Protein AF-A0A932JME1-F1 (afdb_monomer_lite)

Foldseek 3Di:
DDDPDPPPDQQFPLVVLVVCLVPCLVVQCPPPPHRDDDDPPRTDPVLVVVQVVFPDDPPQDDWDADDDPVDGDTDDQDCVSTDDSNVSVLVSCQDPSVVVSCCSSPVDPPDHGDPRSPPVD

Structure (mmCIF, N/CA/C/O backbone):
data_AF-A0A932JME1-F1
#
_entry.id   AF-A0A932JME1-F1
#
loop_
_atom_site.group_PDB
_atom_site.id
_atom_site.type_symbol
_atom_site.label_atom_id
_atom_site.label_alt_id
_atom_site.label_comp_id
_atom_site.label_asym_id
_atom_site.label_entity_id
_atom_site.label_seq_id
_atom_site.pdbx_PDB_ins_code
_atom_site.Cartn_x
_atom_site.Cartn_y
_atom_site.Cartn_z
_atom_site.occupancy
_atom_site.B_iso_or_equiv
_atom_site.auth_seq_id
_atom_site.auth_comp_id
_atom_site.auth_asym_id
_atom_site.auth_atom_id
_atom_site.pdbx_PDB_model_num
ATOM 1 N N . MET A 1 1 ? 3.668 13.062 -28.529 1.00 41.53 1 MET A N 1
ATOM 2 C CA . MET A 1 1 ? 3.894 12.152 -27.391 1.00 41.53 1 MET A CA 1
ATOM 3 C C . MET A 1 1 ? 2.817 12.495 -26.383 1.00 41.53 1 MET A C 1
ATOM 5 O O . MET A 1 1 ? 2.931 13.521 -25.728 1.00 41.53 1 MET A O 1
ATOM 9 N N . GLU A 1 2 ? 1.699 11.772 -26.406 1.00 35.09 2 GLU A N 1
ATOM 10 C CA . GLU A 1 2 ? 0.603 12.018 -25.464 1.00 35.09 2 GLU A CA 1
ATOM 11 C C . GLU A 1 2 ? 1.061 11.585 -24.074 1.00 35.09 2 GLU A C 1
ATOM 13 O O . GLU A 1 2 ? 1.567 10.476 -23.901 1.00 35.09 2 GLU A O 1
ATOM 18 N N . LEU A 1 3 ? 0.955 12.482 -23.095 1.00 41.59 3 LEU A N 1
ATOM 19 C CA . LEU A 1 3 ? 1.206 12.124 -21.707 1.00 41.59 3 LEU A CA 1
ATOM 20 C C . LEU A 1 3 ? 0.102 11.139 -21.289 1.00 41.59 3 LEU A C 1
ATOM 22 O O . LEU A 1 3 ? -1.071 11.472 -21.448 1.00 41.59 3 LEU A O 1
ATOM 26 N N . PRO A 1 4 ? 0.428 9.946 -20.760 1.00 46.62 4 PRO A N 1
ATOM 27 C CA . PRO A 1 4 ? -0.548 8.879 -20.515 1.00 46.62 4 PRO A CA 1
ATOM 28 C C . PRO A 1 4 ? -1.514 9.154 -19.350 1.00 46.62 4 PRO A C 1
ATOM 30 O O . PRO A 1 4 ? -2.204 8.240 -18.903 1.00 46.62 4 PRO A O 1
ATOM 33 N N . PHE A 1 5 ? -1.579 10.398 -18.881 1.00 52.44 5 PHE A N 1
ATOM 34 C CA . PHE A 1 5 ? -2.409 10.866 -17.790 1.00 52.44 5 PHE A CA 1
ATOM 35 C C . PHE A 1 5 ? -3.123 12.144 -18.219 1.00 52.44 5 PHE A C 1
ATOM 37 O O . PHE A 1 5 ? -2.482 13.118 -18.614 1.00 52.44 5 PHE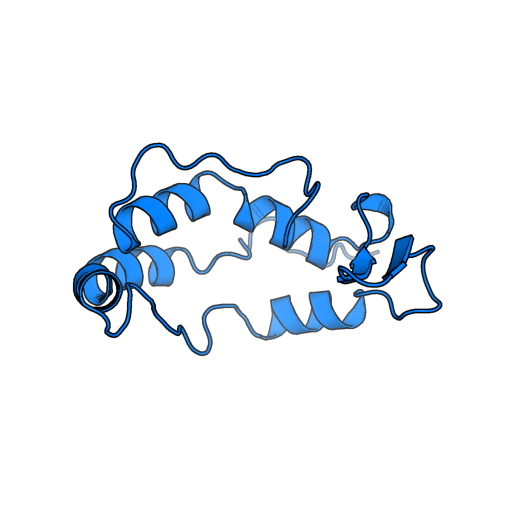 A O 1
ATOM 44 N N . SER A 1 6 ? -4.437 12.212 -17.995 1.00 49.50 6 SER A N 1
ATOM 45 C CA . SER A 1 6 ? -4.922 13.478 -17.454 1.00 49.50 6 SER A CA 1
ATOM 46 C C . SER A 1 6 ? -4.219 13.586 -16.102 1.00 49.50 6 SER A C 1
ATOM 48 O O . SER A 1 6 ? -4.371 12.688 -15.273 1.00 49.50 6 SER A O 1
ATOM 50 N N . ALA A 1 7 ? -3.400 14.612 -15.887 1.00 45.44 7 ALA A N 1
ATOM 51 C CA . ALA A 1 7 ? -2.608 14.806 -14.666 1.00 45.44 7 ALA A CA 1
ATOM 52 C C . ALA A 1 7 ? -3.450 14.897 -13.362 1.00 45.44 7 ALA A C 1
ATOM 54 O O . ALA A 1 7 ? -2.914 15.205 -12.304 1.00 45.44 7 ALA A O 1
ATOM 55 N N . ASN A 1 8 ? -4.757 14.625 -13.440 1.00 49.66 8 ASN A N 1
ATOM 56 C CA . ASN A 1 8 ? -5.765 14.823 -12.410 1.00 49.66 8 ASN A CA 1
ATOM 57 C C . ASN A 1 8 ? -6.395 13.528 -11.860 1.00 49.66 8 ASN A C 1
ATOM 59 O O . ASN A 1 8 ? -7.218 13.618 -10.955 1.00 49.66 8 ASN A O 1
ATOM 63 N N . SER A 1 9 ? -6.071 12.333 -12.365 1.00 70.00 9 SER A N 1
ATOM 64 C CA . SER A 1 9 ? -6.623 11.083 -11.809 1.00 70.00 9 SER A CA 1
ATOM 65 C C . SER A 1 9 ? -5.693 10.537 -10.728 1.00 70.00 9 SER A C 1
ATOM 67 O O . SER A 1 9 ? -4.605 10.122 -11.081 1.00 70.00 9 SER A O 1
ATOM 69 N N . ASN A 1 10 ? -6.085 10.548 -9.450 1.00 82.44 10 ASN A N 1
ATOM 70 C CA . ASN A 1 10 ? -5.351 9.972 -8.303 1.00 82.44 10 ASN A CA 1
ATOM 71 C C . ASN A 1 10 ? -5.374 8.420 -8.372 1.00 82.44 10 ASN A C 1
ATOM 73 O O . ASN A 1 10 ? -6.440 7.890 -8.686 1.00 82.44 10 ASN A O 1
ATOM 77 N N . PRO A 1 11 ? -4.278 7.668 -8.100 1.00 89.06 11 PRO A N 1
ATOM 78 C CA . PRO A 1 11 ? -4.318 6.200 -8.163 1.00 89.06 11 PRO A CA 1
ATOM 79 C C . PRO A 1 11 ? -5.066 5.590 -6.982 1.00 89.06 11 PRO A C 1
ATOM 81 O O . PRO A 1 11 ? -5.444 4.420 -7.024 1.00 89.06 11 PRO A O 1
ATOM 84 N N . LEU A 1 12 ? -5.225 6.358 -5.903 1.00 93.31 12 LEU A N 1
ATOM 85 C CA . LEU A 1 12 ? -5.912 5.917 -4.710 1.00 93.31 12 LEU A CA 1
ATOM 86 C C . LEU A 1 12 ? -7.422 6.102 -4.878 1.00 93.31 12 LEU A C 1
ATOM 88 O O . LEU A 1 12 ? -7.877 7.182 -5.268 1.00 93.31 12 LEU A O 1
ATOM 92 N N . PRO A 1 13 ? -8.222 5.094 -4.506 1.00 93.12 13 PRO A N 1
ATOM 93 C CA . PRO A 1 13 ? -9.674 5.164 -4.558 1.00 93.12 13 PRO A CA 1
ATOM 94 C C . PRO A 1 13 ? -10.205 5.945 -3.337 1.00 93.12 13 PRO A C 1
ATOM 96 O O . PRO A 1 13 ? -10.789 5.361 -2.427 1.00 93.12 13 PRO A O 1
ATOM 99 N N . LEU A 1 14 ? -9.969 7.263 -3.283 1.00 92.62 14 LEU A N 1
ATOM 100 C CA . LEU A 1 14 ? -10.151 8.088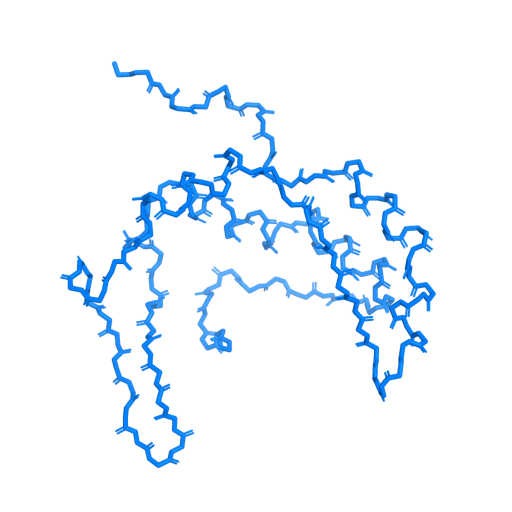 -2.074 1.00 92.62 14 LEU A CA 1
ATOM 101 C C . LEU A 1 14 ? -11.534 7.942 -1.412 1.00 92.62 14 LEU A C 1
ATOM 103 O O . LEU A 1 14 ? -11.614 7.771 -0.198 1.00 92.62 14 LEU A O 1
ATOM 107 N N . GLU A 1 15 ? -12.616 7.956 -2.194 1.00 90.81 15 GLU A N 1
ATOM 108 C CA . GLU A 1 15 ? -13.977 7.781 -1.664 1.00 90.81 15 GLU A CA 1
ATOM 109 C C . GLU A 1 15 ? -14.174 6.393 -1.037 1.00 90.81 15 GLU A C 1
ATOM 111 O O . GLU A 1 15 ? -14.717 6.267 0.064 1.00 90.81 15 GLU A O 1
ATOM 116 N N . ASN A 1 16 ? -13.672 5.342 -1.698 1.00 93.69 16 ASN A N 1
ATOM 117 C CA . ASN A 1 16 ? -13.718 3.984 -1.160 1.00 93.69 16 ASN A CA 1
ATOM 118 C C . ASN A 1 16 ? -12.857 3.851 0.093 1.00 93.69 16 ASN A C 1
ATOM 120 O O . ASN A 1 16 ? -13.274 3.167 1.019 1.00 93.69 16 ASN A O 1
ATOM 124 N N . MET A 1 17 ? -11.691 4.498 0.149 1.00 96.50 17 MET A N 1
ATOM 125 C CA . MET A 1 17 ? -10.822 4.492 1.328 1.00 96.50 17 MET A CA 1
ATOM 126 C C . MET A 1 17 ? -11.539 5.052 2.551 1.00 96.50 17 MET A C 1
ATOM 128 O O . MET A 1 17 ? -11.599 4.371 3.572 1.00 96.50 17 MET A O 1
ATOM 132 N N . SER A 1 18 ? -12.133 6.243 2.443 1.00 95.00 18 SER A N 1
ATOM 133 C CA . SER A 1 18 ? -12.893 6.840 3.548 1.00 95.00 18 SER A CA 1
ATOM 134 C C . SER A 1 18 ? -14.061 5.953 3.977 1.00 95.00 18 SER A C 1
ATOM 136 O O . SER A 1 18 ? -14.259 5.715 5.168 1.00 95.00 18 SER A O 1
ATOM 138 N N . ARG A 1 19 ? -14.804 5.392 3.014 1.00 96.69 19 ARG A N 1
ATOM 139 C CA . ARG A 1 19 ? -15.905 4.469 3.309 1.00 96.69 19 ARG A CA 1
ATOM 140 C C . ARG A 1 19 ? -15.418 3.199 4.018 1.00 96.69 19 ARG A C 1
ATOM 142 O O . ARG A 1 19 ? -15.981 2.816 5.037 1.00 96.69 19 ARG A O 1
ATOM 149 N N . ILE A 1 20 ? -14.358 2.564 3.517 1.00 97.69 20 ILE A N 1
ATOM 150 C CA . ILE A 1 20 ? -13.778 1.340 4.091 1.00 97.69 20 ILE A CA 1
ATOM 151 C C . ILE A 1 20 ? -13.258 1.599 5.503 1.00 97.69 20 ILE A C 1
ATOM 153 O O . ILE A 1 20 ? -13.531 0.801 6.395 1.00 97.69 20 ILE A O 1
ATOM 157 N N . ALA A 1 21 ? -12.534 2.696 5.724 1.00 97.12 21 ALA A N 1
ATOM 158 C CA . ALA A 1 21 ? -12.023 3.030 7.047 1.00 97.12 21 ALA A CA 1
ATOM 159 C C . ALA A 1 21 ? -13.163 3.240 8.055 1.00 97.12 21 ALA A C 1
ATOM 161 O O . ALA A 1 21 ? -13.096 2.720 9.165 1.00 97.12 21 ALA A O 1
ATOM 162 N N . SER A 1 22 ? -14.250 3.900 7.653 1.00 95.62 22 SER A N 1
ATOM 163 C CA . SER A 1 22 ? -15.411 4.093 8.524 1.00 95.62 22 SER A CA 1
ATOM 164 C C . SER A 1 22 ? -16.171 2.786 8.802 1.00 95.62 22 SER A C 1
ATOM 166 O O . SER A 1 22 ? -16.471 2.467 9.953 1.00 95.62 22 SER A O 1
ATOM 168 N N . GLU A 1 23 ? -16.457 2.000 7.762 1.00 97.50 23 GLU A N 1
ATOM 169 C CA . GLU A 1 23 ? -17.349 0.836 7.848 1.00 97.50 23 GLU A CA 1
ATOM 170 C C . GLU A 1 23 ? -16.647 -0.440 8.328 1.00 97.50 23 GLU A C 1
ATOM 172 O O . GLU A 1 23 ? -17.270 -1.287 8.965 1.00 97.50 23 GLU A O 1
ATOM 177 N N . ARG A 1 24 ? -15.359 -0.616 8.008 1.00 97.94 24 ARG A N 1
ATOM 178 C CA . ARG A 1 24 ? -14.645 -1.900 8.151 1.00 97.94 24 ARG A CA 1
ATOM 179 C C . ARG A 1 24 ? -13.555 -1.887 9.219 1.00 97.94 24 ARG A C 1
ATOM 181 O O . ARG A 1 24 ? -12.913 -2.911 9.446 1.00 97.94 24 ARG A O 1
ATOM 188 N N . ALA A 1 25 ? -13.344 -0.773 9.917 1.00 98.06 25 ALA A N 1
ATOM 189 C CA . ALA A 1 25 ? -12.326 -0.702 10.964 1.00 98.06 25 ALA A CA 1
ATOM 190 C C . ALA A 1 25 ? -12.599 -1.642 12.147 1.00 98.06 25 ALA A C 1
ATOM 192 O O . ALA A 1 25 ? -11.665 -2.187 12.735 1.00 98.06 25 ALA A O 1
ATOM 193 N N . ALA A 1 26 ? -13.869 -1.864 12.501 1.00 98.00 26 ALA A N 1
ATOM 194 C CA . ALA A 1 26 ? -14.220 -2.854 13.517 1.00 98.00 26 ALA A CA 1
ATOM 195 C C . ALA A 1 26 ? -13.903 -4.283 13.048 1.00 98.00 26 ALA A C 1
ATOM 197 O O . ALA A 1 26 ? -13.356 -5.058 13.832 1.00 98.00 26 ALA A O 1
ATOM 198 N N . ASP A 1 27 ? -14.186 -4.602 11.782 1.00 97.94 27 ASP A N 1
ATOM 199 C CA . ASP A 1 27 ? -13.868 -5.904 11.189 1.00 97.94 27 ASP A CA 1
ATOM 200 C C . ASP A 1 27 ? -12.363 -6.158 11.210 1.00 97.94 27 ASP A C 1
ATOM 202 O O . ASP A 1 27 ? -11.941 -7.204 11.687 1.00 97.94 27 ASP A O 1
ATOM 206 N N . TYR A 1 28 ? -11.554 -5.181 10.774 1.00 98.25 28 TYR A N 1
ATOM 207 C CA . TYR A 1 28 ? -10.095 -5.286 10.822 1.00 98.25 28 TYR A CA 1
ATOM 208 C C . TYR A 1 28 ? -9.600 -5.542 12.247 1.00 98.25 28 TYR A C 1
ATOM 210 O O . TYR A 1 28 ? -8.868 -6.499 12.489 1.00 98.25 28 TYR A O 1
ATOM 218 N N . ARG A 1 29 ? -9.998 -4.692 13.206 1.00 97.62 29 ARG A N 1
ATOM 219 C CA . ARG A 1 29 ? -9.461 -4.717 14.578 1.00 97.62 29 ARG A CA 1
ATOM 220 C C . ARG A 1 29 ? -9.842 -5.974 15.354 1.00 97.62 29 ARG A C 1
ATOM 222 O O . ARG A 1 29 ? -9.074 -6.401 16.210 1.00 97.62 29 ARG A O 1
ATOM 229 N N . ASN A 1 30 ? -11.011 -6.540 15.067 1.00 98.00 30 ASN A N 1
ATOM 230 C CA . ASN A 1 30 ? -11.531 -7.715 15.763 1.00 98.00 30 ASN A CA 1
ATOM 231 C C . ASN A 1 30 ? -11.343 -9.015 14.972 1.00 98.00 30 ASN A C 1
ATOM 233 O O . ASN A 1 30 ? -11.824 -10.064 15.406 1.00 98.00 30 ASN A O 1
ATOM 237 N N . ALA A 1 31 ? -10.677 -8.966 13.816 1.00 98.25 31 ALA A N 1
ATOM 238 C CA . ALA A 1 31 ? -10.411 -10.158 13.033 1.00 98.25 31 ALA A CA 1
ATOM 239 C C . ALA A 1 31 ? -9.555 -11.160 13.829 1.00 98.25 31 ALA A C 1
ATOM 241 O O . ALA A 1 31 ? -8.683 -10.795 14.619 1.00 98.25 31 ALA A O 1
ATOM 242 N N . ASN A 1 32 ? -9.810 -12.448 13.602 1.00 95.44 32 ASN A N 1
ATOM 243 C CA . ASN A 1 32 ? -9.132 -13.560 14.265 1.00 95.44 32 ASN A CA 1
ATOM 244 C C . ASN A 1 32 ? -8.354 -14.378 13.224 1.00 95.44 32 ASN A C 1
ATOM 246 O O . ASN A 1 32 ? -8.915 -14.650 12.162 1.00 95.44 32 ASN A O 1
ATOM 250 N N . PRO A 1 33 ? -7.116 -14.826 13.498 1.00 97.00 33 PRO A N 1
ATOM 251 C CA . PRO A 1 33 ? -6.428 -14.866 14.800 1.00 97.00 33 PRO A CA 1
ATOM 252 C C . PRO A 1 33 ? -5.662 -13.597 15.200 1.00 97.00 33 PRO A C 1
ATOM 254 O O . PRO A 1 33 ? -5.106 -13.536 16.293 1.00 97.00 33 PRO A O 1
ATOM 257 N N . PHE A 1 34 ? -5.627 -12.591 14.333 1.00 97.56 34 PHE A N 1
ATOM 258 C CA . PHE A 1 34 ? -5.013 -11.286 14.572 1.00 97.56 34 PHE A CA 1
ATOM 259 C C . PHE A 1 34 ? -5.698 -10.232 13.687 1.00 97.56 34 PHE A C 1
ATOM 261 O O . PHE A 1 34 ? -6.354 -10.620 12.715 1.00 97.56 34 PHE A O 1
ATOM 268 N N . PRO A 1 35 ? -5.531 -8.925 13.964 1.00 98.19 35 PRO A N 1
ATOM 269 C CA . PRO A 1 35 ? -6.135 -7.872 13.155 1.00 98.19 35 PRO A CA 1
ATOM 270 C C . PRO A 1 35 ? -5.707 -7.940 11.684 1.00 98.19 35 PRO A C 1
ATOM 272 O O . PRO A 1 35 ? -4.517 -7.865 11.380 1.00 98.19 35 PRO A O 1
ATOM 275 N N . HIS A 1 36 ? -6.665 -8.102 10.773 1.00 97.88 36 HIS A N 1
ATOM 276 C CA . HIS A 1 36 ? -6.421 -8.196 9.333 1.00 97.88 36 HIS A CA 1
ATOM 277 C C . HIS A 1 36 ? -7.689 -7.895 8.528 1.00 97.88 36 HIS A C 1
ATOM 279 O O . HIS A 1 36 ? -8.805 -7.989 9.033 1.00 97.88 36 HIS A O 1
ATOM 285 N N . ILE A 1 37 ? -7.522 -7.555 7.250 1.00 97.62 37 ILE A N 1
ATOM 286 C CA . ILE A 1 37 ? -8.620 -7.395 6.293 1.00 97.62 37 ILE A CA 1
ATOM 287 C C . ILE A 1 37 ? -8.132 -7.737 4.883 1.00 97.62 37 ILE A C 1
ATOM 289 O O . ILE A 1 37 ? -6.977 -7.479 4.550 1.00 97.62 37 ILE A O 1
ATOM 293 N N . ALA A 1 38 ? -9.018 -8.292 4.057 1.00 96.44 38 ALA A N 1
ATOM 294 C CA . ALA A 1 38 ? -8.826 -8.424 2.616 1.00 96.44 38 ALA A CA 1
ATOM 295 C C . ALA A 1 38 ? -9.799 -7.478 1.899 1.00 96.44 38 ALA A C 1
ATOM 297 O O . ALA A 1 38 ? -10.981 -7.416 2.250 1.00 96.44 38 ALA A O 1
ATOM 298 N N . LEU A 1 39 ? -9.290 -6.714 0.934 1.00 95.25 39 LEU A N 1
ATOM 299 C CA . LEU A 1 39 ? -10.056 -5.737 0.164 1.00 95.25 39 LEU A CA 1
ATOM 300 C C . LEU A 1 39 ? -9.971 -6.105 -1.317 1.00 95.25 39 LEU A C 1
ATOM 302 O O . LEU A 1 39 ? -8.999 -5.770 -1.993 1.00 95.25 39 LEU A O 1
ATOM 306 N N . ASP A 1 40 ? -10.989 -6.804 -1.809 1.00 94.44 40 ASP A N 1
ATOM 307 C CA . ASP A 1 40 ? -11.081 -7.162 -3.222 1.00 94.44 40 ASP A CA 1
ATOM 308 C C . ASP A 1 40 ? -11.374 -5.928 -4.080 1.00 94.44 40 ASP A C 1
ATOM 310 O O . ASP A 1 40 ? -12.149 -5.054 -3.684 1.00 94.44 40 ASP A O 1
ATOM 314 N N . ASN A 1 41 ? -10.775 -5.877 -5.274 1.00 92.62 41 ASN A N 1
ATOM 315 C CA . ASN A 1 41 ? -10.990 -4.815 -6.266 1.00 92.62 41 ASN A CA 1
ATOM 316 C C . ASN A 1 41 ? -10.793 -3.400 -5.695 1.00 92.62 41 ASN A C 1
ATOM 318 O O . ASN A 1 41 ? -11.557 -2.480 -5.983 1.00 92.62 41 ASN A O 1
ATOM 322 N N . PHE A 1 42 ? -9.786 -3.240 -4.834 1.00 93.69 42 PHE A N 1
ATOM 323 C CA . PHE A 1 42 ? -9.526 -1.969 -4.170 1.00 93.69 42 PHE A CA 1
ATOM 324 C C . PHE A 1 42 ? -9.042 -0.895 -5.155 1.00 93.69 42 PHE A C 1
ATOM 326 O O . PHE A 1 42 ? -9.544 0.224 -5.132 1.00 93.69 42 PHE A O 1
ATOM 333 N N . PHE A 1 43 ? -8.109 -1.235 -6.046 1.00 92.00 43 PHE A N 1
ATOM 334 C CA . PHE A 1 43 ? -7.585 -0.312 -7.054 1.00 92.00 43 PHE A CA 1
ATOM 335 C C . PHE A 1 43 ? -8.325 -0.425 -8.389 1.00 92.00 43 PHE A C 1
ATOM 337 O O . PHE A 1 43 ? -8.896 -1.465 -8.711 1.00 92.00 43 PHE A O 1
ATOM 344 N N . ASP A 1 44 ? -8.242 0.638 -9.189 1.00 90.81 44 ASP A N 1
ATOM 345 C CA . ASP A 1 44 ? -8.678 0.622 -10.584 1.00 90.81 44 ASP A CA 1
ATOM 346 C C . ASP A 1 44 ? -7.836 -0.363 -11.418 1.00 90.81 44 ASP A C 1
ATOM 348 O O . ASP A 1 44 ? -6.602 -0.311 -11.428 1.00 90.81 44 ASP A O 1
ATOM 352 N N . GLU A 1 45 ? -8.513 -1.256 -12.141 1.00 92.31 45 GLU A N 1
ATOM 353 C CA . GLU A 1 45 ? -7.880 -2.314 -12.937 1.00 92.31 45 GLU A CA 1
ATOM 354 C C . GLU A 1 45 ? -7.047 -1.751 -14.100 1.00 92.31 45 GLU A C 1
ATOM 356 O O . GLU A 1 45 ? -5.993 -2.297 -14.440 1.00 92.31 45 GLU A O 1
ATOM 361 N N . THR A 1 46 ? -7.465 -0.623 -14.683 1.00 91.25 46 THR A N 1
ATOM 362 C CA . THR A 1 46 ? -6.743 0.019 -15.793 1.00 91.25 46 THR A CA 1
ATOM 363 C C . THR A 1 46 ? -5.412 0.596 -15.316 1.00 91.25 46 THR A C 1
ATOM 365 O O . THR A 1 46 ? -4.402 0.499 -16.017 1.00 91.25 46 THR A O 1
ATOM 368 N N . MET A 1 47 ? -5.387 1.178 -14.115 1.00 91.06 47 MET A N 1
ATOM 369 C CA . MET A 1 47 ? -4.165 1.649 -13.466 1.00 91.06 47 MET A CA 1
ATOM 370 C C . MET A 1 47 ? -3.216 0.482 -13.159 1.00 91.06 47 MET A C 1
ATOM 372 O O . MET A 1 47 ? -2.044 0.547 -13.533 1.00 91.06 47 MET A O 1
ATOM 376 N N . LEU A 1 48 ? -3.719 -0.611 -12.571 1.00 93.50 48 LEU A N 1
ATOM 377 C CA . LEU A 1 48 ? -2.899 -1.791 -12.265 1.00 93.50 48 LEU A CA 1
ATOM 378 C C . LEU A 1 48 ? -2.355 -2.488 -13.517 1.00 93.50 48 LEU A C 1
ATOM 380 O O . LEU A 1 48 ? -1.213 -2.942 -13.507 1.00 93.50 48 LEU A O 1
ATOM 384 N N . SER A 1 49 ? -3.125 -2.529 -14.606 1.00 94.62 49 SER A N 1
ATOM 385 C CA . SER A 1 49 ? -2.666 -3.093 -15.883 1.00 94.62 49 SER A CA 1
ATOM 386 C C . SER A 1 49 ? -1.430 -2.358 -16.410 1.00 94.62 49 SER A C 1
ATOM 388 O O . SER A 1 49 ? -0.491 -2.981 -16.889 1.00 94.62 49 SER A O 1
ATOM 390 N N . ARG A 1 50 ? -1.368 -1.033 -16.237 1.00 92.50 50 ARG A N 1
ATOM 391 C CA . ARG A 1 50 ? -0.198 -0.237 -16.642 1.00 92.50 50 ARG A CA 1
ATOM 392 C C . ARG A 1 50 ? 1.015 -0.499 -15.765 1.00 92.50 50 ARG A C 1
ATOM 394 O O . ARG A 1 50 ? 2.117 -0.555 -16.292 1.00 92.50 50 ARG A O 1
ATOM 401 N N . VAL A 1 51 ? 0.815 -0.652 -14.453 1.00 93.88 51 VAL A N 1
ATOM 402 C CA . VAL A 1 51 ? 1.881 -1.071 -13.526 1.00 93.88 51 VAL A CA 1
ATOM 403 C C . VAL A 1 51 ? 2.435 -2.423 -13.965 1.00 93.88 51 VAL A C 1
ATOM 405 O O . VAL A 1 51 ? 3.646 -2.582 -14.062 1.00 93.88 51 VAL A O 1
ATOM 408 N N . LEU A 1 52 ? 1.555 -3.372 -14.293 1.00 94.31 52 LEU A N 1
ATOM 409 C CA . LEU A 1 52 ? 1.942 -4.694 -14.774 1.00 94.31 52 LEU A CA 1
ATOM 410 C C . LEU A 1 52 ? 2.756 -4.627 -16.076 1.00 94.31 52 LEU A C 1
ATOM 412 O O . LEU A 1 52 ? 3.772 -5.310 -16.179 1.00 94.31 52 LEU A O 1
ATOM 416 N N . ASP A 1 53 ? 2.342 -3.794 -17.034 1.00 93.62 53 ASP A N 1
ATOM 417 C CA . ASP A 1 53 ? 3.014 -3.647 -18.332 1.00 93.62 53 ASP A CA 1
ATOM 418 C C . ASP A 1 53 ? 4.452 -3.118 -18.211 1.00 93.62 53 ASP A C 1
ATOM 420 O O . ASP A 1 53 ? 5.323 -3.485 -19.005 1.00 93.62 53 ASP A O 1
ATOM 424 N N . GLU A 1 54 ? 4.720 -2.244 -17.238 1.00 91.62 54 GLU A N 1
ATOM 425 C CA . GLU A 1 54 ? 6.053 -1.666 -17.033 1.00 91.62 54 GLU A CA 1
ATOM 426 C C . GLU A 1 54 ? 6.900 -2.401 -15.987 1.00 91.62 54 GLU A C 1
ATOM 428 O O . GLU A 1 54 ? 8.103 -2.138 -15.891 1.00 91.62 54 GLU A O 1
ATOM 433 N N . PHE A 1 55 ? 6.303 -3.293 -15.189 1.00 90.44 55 PHE A N 1
ATOM 434 C CA . PHE A 1 55 ? 7.019 -3.959 -14.110 1.00 90.44 55 PHE A CA 1
ATOM 435 C C . PHE A 1 55 ? 8.122 -4.869 -14.677 1.00 90.44 55 PHE A C 1
ATOM 437 O O . PHE A 1 55 ? 7.853 -5.735 -15.517 1.00 90.44 55 PHE A O 1
ATOM 444 N N . PRO A 1 56 ? 9.382 -4.715 -14.234 1.00 88.69 56 PRO A N 1
ATOM 445 C CA . PRO A 1 56 ? 10.492 -5.418 -14.844 1.00 88.69 56 PRO A CA 1
ATOM 446 C C . PRO A 1 56 ? 10.485 -6.904 -14.480 1.00 88.69 56 PRO A C 1
ATOM 448 O O . PRO A 1 56 ? 10.339 -7.306 -13.328 1.00 88.69 56 PRO A O 1
ATOM 451 N N . ASN A 1 57 ? 10.749 -7.746 -15.469 1.00 87.12 57 ASN A N 1
ATOM 452 C CA . ASN A 1 57 ? 11.079 -9.144 -15.264 1.00 87.12 57 ASN A CA 1
ATOM 453 C C . ASN A 1 57 ? 12.519 -9.314 -14.734 1.00 87.12 57 ASN A C 1
ATOM 455 O O . ASN A 1 57 ? 13.338 -8.388 -14.719 1.00 87.12 57 ASN A O 1
ATOM 459 N N . ARG A 1 58 ? 12.866 -10.550 -14.348 1.00 84.19 58 ARG A N 1
ATOM 460 C CA . ARG A 1 58 ? 14.168 -10.905 -13.742 1.00 84.19 58 ARG A CA 1
ATOM 461 C C . ARG A 1 58 ? 15.398 -10.511 -14.577 1.00 84.19 58 ARG A C 1
ATOM 463 O O . ARG A 1 58 ? 16.484 -10.413 -14.024 1.00 84.19 58 ARG A O 1
ATOM 470 N N . LYS A 1 59 ? 15.255 -10.317 -15.893 1.00 86.19 59 LYS A N 1
ATOM 471 C CA . LYS A 1 59 ? 16.360 -10.008 -16.818 1.00 86.19 59 LYS A CA 1
ATOM 472 C C . LYS A 1 59 ? 16.428 -8.536 -17.231 1.00 86.19 59 LYS A C 1
ATOM 474 O O . LYS A 1 59 ? 17.403 -8.149 -17.864 1.00 86.19 59 LYS A O 1
ATOM 479 N N . GLN A 1 60 ? 15.403 -7.738 -16.930 1.00 85.38 60 GLN A N 1
ATOM 480 C CA . GLN A 1 60 ? 15.313 -6.350 -17.396 1.00 85.38 60 GLN A CA 1
ATOM 481 C C . GLN A 1 60 ? 16.106 -5.370 -16.532 1.00 85.38 60 GLN A C 1
ATOM 483 O O . GLN A 1 60 ? 16.518 -4.327 -17.034 1.00 85.38 60 GLN A O 1
ATOM 488 N N . ILE A 1 61 ? 16.340 -5.700 -15.261 1.00 86.75 61 ILE A N 1
ATOM 489 C CA . ILE A 1 61 ? 17.048 -4.829 -14.319 1.00 86.75 61 ILE A CA 1
ATOM 490 C C . ILE A 1 61 ? 18.064 -5.627 -13.506 1.00 86.75 61 ILE A C 1
ATOM 492 O O . ILE A 1 61 ? 18.002 -6.857 -13.426 1.00 86.75 61 ILE A O 1
ATOM 496 N N . LYS A 1 62 ? 19.005 -4.917 -12.880 1.00 84.69 62 LYS A N 1
ATOM 497 C CA . LYS A 1 62 ? 19.950 -5.524 -11.945 1.00 84.69 62 LYS A CA 1
ATOM 498 C C . LYS A 1 62 ? 19.286 -5.686 -10.580 1.00 84.69 62 LYS A C 1
ATOM 500 O O . LYS A 1 62 ? 19.262 -4.751 -9.784 1.00 84.69 62 LYS A O 1
ATOM 505 N N . TRP A 1 63 ? 18.774 -6.881 -10.330 1.00 87.44 63 TRP A N 1
ATOM 506 C CA . TRP A 1 63 ? 18.265 -7.277 -9.024 1.00 87.44 63 TRP A CA 1
ATOM 507 C C . TRP A 1 63 ? 19.414 -7.553 -8.052 1.00 87.44 63 TRP A C 1
ATOM 509 O O . TRP A 1 63 ? 20.447 -8.107 -8.434 1.00 87.44 63 TRP A O 1
ATOM 519 N N . THR A 1 64 ? 19.215 -7.199 -6.788 1.00 87.25 64 THR A N 1
ATOM 520 C CA . THR A 1 64 ? 20.010 -7.732 -5.684 1.00 87.25 64 THR A CA 1
ATOM 521 C C . THR A 1 64 ? 19.411 -9.077 -5.302 1.00 87.25 64 THR A C 1
ATOM 523 O O . THR A 1 64 ? 18.262 -9.139 -4.865 1.00 87.25 64 THR A O 1
ATOM 526 N N . GLU A 1 65 ? 20.167 -10.148 -5.516 1.00 89.31 65 GLU A N 1
ATOM 527 C CA . GLU A 1 65 ? 19.762 -11.509 -5.178 1.00 89.31 65 GLU A CA 1
ATOM 528 C C . GLU A 1 65 ? 20.339 -11.908 -3.827 1.00 89.31 65 GLU A C 1
ATOM 530 O O . GLU A 1 65 ? 21.539 -11.779 -3.579 1.00 89.31 65 GLU A O 1
ATOM 535 N N . PHE A 1 66 ? 19.457 -12.395 -2.968 1.00 88.56 66 PHE A N 1
ATOM 536 C CA . PHE A 1 66 ? 19.794 -13.025 -1.712 1.00 88.56 66 PHE A CA 1
ATOM 537 C C . PHE A 1 66 ? 19.370 -14.485 -1.815 1.00 88.56 66 PHE A C 1
ATOM 539 O O . PHE A 1 66 ? 18.192 -14.776 -2.009 1.00 88.56 66 PHE A O 1
ATOM 546 N N . ASP A 1 67 ? 20.342 -15.383 -1.728 1.00 90.88 67 ASP A N 1
ATOM 547 C CA . ASP A 1 67 ? 20.132 -16.827 -1.666 1.00 90.88 67 ASP A CA 1
ATOM 548 C C . ASP A 1 67 ? 21.064 -17.366 -0.581 1.00 90.88 67 ASP A C 1
ATOM 550 O O . ASP A 1 67 ? 22.242 -17.660 -0.807 1.00 90.88 67 ASP A O 1
ATOM 554 N N . ASN A 1 68 ? 20.578 -17.328 0.658 1.00 90.31 68 ASN A N 1
ATOM 555 C CA . ASN A 1 68 ? 21.317 -17.775 1.828 1.00 90.31 68 ASN A CA 1
ATOM 556 C C . ASN A 1 68 ? 20.380 -18.489 2.818 1.00 90.31 68 ASN A C 1
ATOM 558 O O . ASN A 1 68 ? 19.177 -18.594 2.604 1.00 90.31 68 ASN A O 1
ATOM 562 N N . TYR A 1 69 ? 20.931 -18.999 3.923 1.00 92.44 69 TYR A N 1
ATOM 563 C CA . TYR A 1 69 ? 20.157 -19.762 4.913 1.00 92.44 69 TYR A CA 1
ATOM 564 C C . TYR A 1 69 ? 18.966 -18.985 5.515 1.00 92.44 69 TYR A C 1
ATOM 566 O O . TYR A 1 69 ? 18.004 -19.597 5.972 1.00 92.44 69 TYR A O 1
ATOM 574 N N . HIS A 1 70 ? 19.027 -17.652 5.535 1.00 89.94 70 HIS A N 1
ATOM 575 C CA . HIS A 1 70 ? 18.018 -16.792 6.149 1.00 89.94 70 HIS A CA 1
ATOM 576 C C . HIS A 1 70 ? 16.976 -16.258 5.162 1.00 89.94 70 HIS A C 1
ATOM 578 O O . HIS A 1 70 ? 15.878 -15.908 5.591 1.00 89.94 70 HIS A O 1
ATOM 584 N N . GLU A 1 71 ? 17.291 -16.181 3.868 1.00 89.00 71 GLU A N 1
ATOM 585 C CA . GLU A 1 71 ? 16.425 -15.544 2.877 1.00 89.00 71 GLU A CA 1
ATOM 586 C C . GLU A 1 71 ? 16.672 -16.057 1.455 1.00 89.00 71 GLU A C 1
ATOM 588 O O . GLU A 1 71 ? 17.804 -16.312 1.039 1.00 89.00 71 GLU A O 1
ATOM 593 N N . VAL A 1 72 ? 15.578 -16.139 0.697 1.00 90.62 72 VAL A N 1
ATOM 594 C CA . VAL A 1 72 ? 15.579 -16.304 -0.758 1.00 90.62 72 VAL A CA 1
ATOM 595 C C . VAL A 1 72 ? 14.748 -15.156 -1.329 1.00 90.62 72 VAL A C 1
ATOM 597 O O . VAL A 1 72 ? 13.518 -15.183 -1.257 1.00 90.62 72 VAL A O 1
ATOM 600 N N . LYS A 1 73 ? 15.412 -14.106 -1.827 1.00 88.50 73 LYS A N 1
ATOM 601 C CA . LYS A 1 73 ? 14.783 -12.827 -2.201 1.00 88.50 73 LYS A CA 1
ATOM 602 C C . LYS A 1 73 ? 15.469 -12.177 -3.401 1.00 88.50 73 LYS A C 1
ATOM 604 O O . LYS A 1 73 ? 16.689 -12.190 -3.528 1.00 88.50 73 LYS A O 1
ATOM 609 N N . LEU A 1 74 ? 14.670 -11.530 -4.250 1.00 87.62 74 LEU A N 1
ATOM 610 C CA . LEU A 1 74 ? 15.142 -10.522 -5.199 1.00 87.62 74 LEU A CA 1
ATOM 611 C C . LEU A 1 74 ? 14.673 -9.152 -4.725 1.00 87.62 74 LEU A C 1
ATOM 613 O O . LEU A 1 74 ? 13.505 -8.980 -4.387 1.00 87.62 74 LEU A O 1
ATOM 617 N N . SER A 1 75 ? 15.579 -8.182 -4.708 1.00 85.94 75 SER A N 1
ATOM 618 C CA . SER A 1 75 ? 15.289 -6.818 -4.275 1.00 85.94 75 SER A CA 1
ATOM 619 C C . SER A 1 75 ? 15.776 -5.796 -5.294 1.00 85.94 75 SER A C 1
ATOM 621 O O . SER A 1 75 ? 16.829 -5.961 -5.912 1.00 85.94 75 SER A O 1
ATOM 623 N N . ALA A 1 76 ? 15.008 -4.723 -5.452 1.00 83.38 76 ALA A N 1
ATOM 624 C CA . ALA A 1 76 ? 15.403 -3.518 -6.162 1.00 83.38 76 ALA A CA 1
ATOM 625 C C . ALA A 1 76 ? 15.192 -2.339 -5.208 1.00 83.38 76 ALA A C 1
ATOM 627 O O . ALA A 1 76 ? 14.066 -1.914 -4.984 1.00 83.38 76 ALA A O 1
ATOM 628 N N . GLN A 1 77 ? 16.281 -1.843 -4.617 1.00 68.69 77 GLN A N 1
ATOM 629 C CA . GLN A 1 77 ? 16.222 -0.760 -3.624 1.00 68.69 77 GLN A CA 1
ATOM 630 C C . GLN A 1 77 ? 15.992 0.618 -4.246 1.00 68.69 77 GLN A C 1
ATOM 632 O O . GLN A 1 77 ? 15.546 1.534 -3.570 1.00 68.69 77 GLN A O 1
ATOM 637 N N . ARG A 1 78 ? 16.333 0.786 -5.528 1.00 71.25 78 ARG A N 1
ATOM 638 C CA . ARG A 1 78 ? 16.134 2.048 -6.241 1.00 71.25 78 ARG A CA 1
ATOM 639 C C . ARG A 1 78 ? 14.944 1.932 -7.155 1.00 71.25 78 ARG A C 1
ATOM 641 O O . ARG A 1 78 ? 14.857 0.999 -7.958 1.00 71.25 78 ARG A O 1
ATOM 648 N N . ASP A 1 79 ? 14.083 2.928 -7.065 1.00 73.69 79 ASP A N 1
ATOM 649 C CA . ASP A 1 79 ? 12.919 3.036 -7.913 1.00 73.69 79 ASP A CA 1
ATOM 650 C C . ASP A 1 79 ? 13.285 3.396 -9.357 1.00 73.69 79 ASP A C 1
ATOM 652 O O . ASP A 1 79 ? 12.488 3.139 -10.244 1.00 73.69 79 ASP A O 1
ATOM 656 N N . ASP A 1 80 ? 14.496 3.901 -9.631 1.00 80.00 80 ASP A N 1
ATOM 657 C CA . ASP A 1 80 ? 15.072 4.173 -10.964 1.00 80.00 80 ASP A CA 1
ATOM 658 C C . ASP A 1 80 ? 14.744 3.122 -12.039 1.00 80.00 80 ASP A C 1
ATOM 660 O O . ASP A 1 80 ? 14.563 3.460 -13.206 1.00 80.00 80 ASP A O 1
ATOM 664 N N . ASN A 1 81 ? 14.643 1.861 -11.626 1.00 83.06 81 ASN A N 1
ATOM 665 C CA . ASN A 1 81 ? 14.374 0.700 -12.468 1.00 83.06 81 ASN A CA 1
ATOM 666 C C . ASN A 1 81 ? 12.894 0.505 -12.849 1.00 83.06 81 ASN A C 1
ATOM 668 O O . ASN A 1 81 ? 12.594 -0.333 -13.698 1.00 83.06 81 ASN A O 1
ATOM 672 N N . PHE A 1 82 ? 11.980 1.239 -12.219 1.00 87.31 82 PHE A N 1
ATOM 673 C CA . PHE A 1 82 ? 10.544 1.164 -12.459 1.00 87.31 82 PHE A CA 1
ATOM 674 C C . PHE A 1 82 ? 10.062 2.308 -13.352 1.00 87.31 82 PHE A C 1
ATOM 676 O O . PHE A 1 82 ? 10.600 3.424 -13.336 1.00 87.31 82 PHE A O 1
ATOM 683 N N . GLY A 1 83 ? 9.022 2.018 -14.132 1.00 89.69 83 GLY A N 1
ATOM 684 C CA . GLY A 1 83 ? 8.352 3.009 -14.957 1.00 89.69 83 GLY A CA 1
ATOM 685 C C . GLY A 1 83 ? 7.538 4.012 -14.135 1.00 89.69 83 GLY A C 1
ATOM 686 O O . GLY A 1 83 ? 7.575 4.060 -12.901 1.00 89.69 83 GLY A O 1
ATOM 687 N N . TYR A 1 84 ? 6.825 4.879 -14.848 1.00 91.50 84 TYR A N 1
ATOM 688 C CA . TYR A 1 84 ? 6.080 5.964 -14.224 1.00 91.50 84 TYR A CA 1
ATOM 689 C C . TYR A 1 84 ? 4.905 5.450 -13.386 1.00 91.50 84 TYR A C 1
ATOM 691 O O . TYR A 1 84 ? 4.704 5.951 -12.284 1.00 91.50 84 TYR A O 1
ATOM 699 N N . ALA A 1 85 ? 4.132 4.474 -13.873 1.00 92.31 85 ALA A N 1
ATOM 700 C CA . ALA A 1 85 ? 2.900 4.040 -13.207 1.00 92.31 85 ALA A CA 1
ATOM 701 C C . ALA A 1 85 ? 3.171 3.387 -11.838 1.00 92.31 85 ALA A C 1
ATOM 703 O O . ALA A 1 85 ? 2.468 3.661 -10.867 1.00 92.31 85 ALA A O 1
ATOM 704 N N . THR A 1 86 ? 4.226 2.583 -11.746 1.00 92.19 86 THR A N 1
ATOM 705 C CA . THR A 1 86 ? 4.701 1.877 -10.553 1.00 92.19 86 THR A CA 1
ATOM 706 C C . THR A 1 86 ? 5.218 2.876 -9.535 1.00 92.19 86 THR A C 1
ATOM 708 O O . THR A 1 86 ? 4.756 2.867 -8.398 1.00 92.19 86 THR A O 1
ATOM 711 N N . LYS A 1 87 ? 6.113 3.793 -9.941 1.00 91.06 87 LYS A N 1
ATOM 712 C CA . LYS A 1 87 ? 6.597 4.875 -9.063 1.00 91.06 87 LYS A CA 1
ATOM 713 C C . LYS A 1 87 ? 5.445 5.709 -8.529 1.00 91.06 87 LYS A C 1
ATOM 715 O O . LYS A 1 87 ? 5.358 5.990 -7.337 1.00 91.06 87 LYS A O 1
ATOM 720 N N . TRP A 1 88 ? 4.538 6.078 -9.424 1.00 91.62 88 TRP A N 1
ATOM 721 C CA . TRP A 1 88 ? 3.379 6.882 -9.098 1.00 91.62 88 TRP A CA 1
ATOM 722 C C . TRP A 1 88 ? 2.471 6.187 -8.076 1.00 91.62 88 TRP A C 1
ATOM 724 O O . TRP A 1 88 ? 2.096 6.822 -7.090 1.00 91.62 88 TRP A O 1
ATOM 734 N N . LEU A 1 89 ? 2.197 4.888 -8.232 1.00 93.31 89 LEU A N 1
ATOM 735 C CA . LEU A 1 89 ? 1.478 4.093 -7.233 1.00 93.31 89 LEU A CA 1
ATOM 736 C C . LEU A 1 89 ? 2.247 4.014 -5.902 1.00 93.31 89 LEU A C 1
ATOM 738 O O . LEU A 1 89 ? 1.684 4.334 -4.857 1.00 93.31 89 LEU A O 1
ATOM 742 N N . MET A 1 90 ? 3.534 3.650 -5.929 1.00 91.75 90 MET A N 1
ATOM 743 C CA . MET A 1 90 ? 4.377 3.501 -4.732 1.00 91.75 90 MET A CA 1
ATOM 744 C C . MET A 1 90 ? 4.435 4.777 -3.886 1.00 91.75 90 MET A C 1
ATOM 746 O O . MET A 1 90 ? 4.325 4.721 -2.659 1.00 91.75 90 MET A O 1
ATOM 750 N N . TYR A 1 91 ? 4.566 5.939 -4.526 1.00 92.19 91 TYR A N 1
ATOM 751 C CA . TYR A 1 91 ? 4.575 7.223 -3.827 1.00 92.19 91 TYR A CA 1
ATOM 752 C C . TYR A 1 91 ? 3.216 7.549 -3.206 1.00 92.19 91 TYR A C 1
ATOM 754 O O . TYR A 1 91 ? 3.158 8.090 -2.104 1.00 92.19 91 TYR A O 1
ATOM 762 N N . HIS A 1 92 ? 2.113 7.189 -3.865 1.00 94.25 92 HIS A N 1
ATOM 763 C CA . HIS A 1 92 ? 0.782 7.388 -3.296 1.00 94.25 92 HIS A CA 1
ATOM 764 C C . HIS A 1 92 ? 0.510 6.462 -2.108 1.00 94.25 92 HIS A C 1
ATOM 766 O O . HIS A 1 92 ? -0.099 6.910 -1.136 1.00 94.25 92 HIS A O 1
ATOM 772 N N . LEU A 1 93 ? 1.025 5.231 -2.120 1.00 94.56 93 LEU A N 1
ATOM 773 C CA . LEU A 1 93 ? 0.980 4.330 -0.960 1.00 94.56 93 LEU A CA 1
ATOM 774 C C . LEU A 1 93 ? 1.804 4.845 0.235 1.00 94.56 93 LEU A C 1
ATOM 776 O O . LEU A 1 93 ? 1.567 4.426 1.361 1.00 94.56 93 LEU A O 1
ATOM 780 N N . ASN A 1 94 ? 2.712 5.799 0.017 1.00 93.56 94 ASN A N 1
ATOM 781 C CA . ASN A 1 94 ? 3.443 6.512 1.073 1.00 93.56 94 ASN A CA 1
ATOM 782 C C . ASN A 1 94 ? 2.910 7.929 1.342 1.00 93.56 94 ASN A C 1
ATOM 784 O O . ASN A 1 94 ? 3.475 8.671 2.146 1.00 93.56 94 ASN A O 1
ATOM 788 N N . SER A 1 95 ? 1.830 8.334 0.670 1.00 95.19 95 SER A N 1
ATOM 789 C CA . SER A 1 95 ? 1.248 9.666 0.833 1.00 95.19 95 SER A CA 1
ATOM 790 C C . SER A 1 95 ? 0.457 9.786 2.133 1.00 95.19 95 SER A C 1
ATOM 792 O O . SER A 1 95 ? -0.070 8.805 2.660 1.00 95.19 95 SER A O 1
ATOM 794 N N . SER A 1 96 ? 0.274 11.020 2.607 1.00 95.12 96 SER A N 1
ATOM 795 C CA . SER A 1 96 ? -0.560 11.304 3.779 1.00 95.12 96 SER A CA 1
ATOM 796 C C . SER A 1 96 ? -1.996 10.790 3.635 1.00 95.12 96 SER A C 1
ATOM 798 O O . SER A 1 96 ? 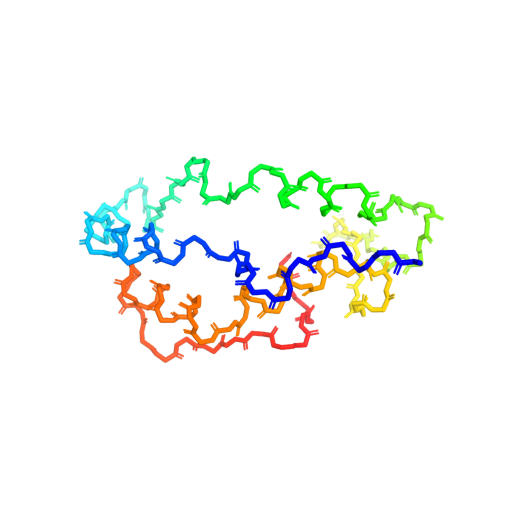-2.588 10.382 4.627 1.00 95.12 96 SER A O 1
ATOM 800 N N . TYR A 1 97 ? -2.552 10.747 2.418 1.00 95.88 97 TYR A N 1
ATOM 801 C CA . TYR A 1 97 ? -3.882 10.178 2.176 1.00 95.88 97 TYR A CA 1
ATOM 802 C C . TYR A 1 97 ? -3.946 8.695 2.544 1.00 95.88 97 TYR A C 1
ATOM 804 O O . TYR A 1 97 ? -4.889 8.265 3.206 1.00 95.88 97 TYR A O 1
ATOM 812 N N . PHE A 1 98 ? -2.939 7.918 2.139 1.00 96.94 98 PHE A N 1
ATOM 813 C CA . PHE A 1 98 ? -2.892 6.490 2.435 1.00 96.94 98 PHE A CA 1
ATOM 814 C C . PHE A 1 98 ? -2.556 6.224 3.903 1.00 96.94 98 PHE A C 1
ATOM 816 O O . PHE A 1 98 ? -3.199 5.386 4.531 1.00 96.94 98 PHE A O 1
ATOM 823 N N . ILE A 1 99 ? -1.629 6.996 4.478 1.00 97.44 99 ILE A N 1
ATOM 824 C CA . ILE A 1 99 ? -1.302 6.915 5.905 1.00 97.44 99 ILE A CA 1
ATOM 825 C C . ILE A 1 99 ? -2.539 7.196 6.765 1.00 97.44 99 ILE A C 1
ATOM 827 O O . ILE A 1 99 ? -2.887 6.369 7.603 1.00 97.44 99 ILE A O 1
ATOM 831 N N . ASN A 1 100 ? -3.268 8.287 6.511 1.00 97.25 100 ASN A N 1
ATOM 832 C CA . ASN A 1 100 ? -4.481 8.621 7.265 1.00 97.25 100 ASN A CA 1
ATOM 833 C C . ASN A 1 100 ? -5.548 7.521 7.165 1.00 97.25 100 ASN A C 1
ATOM 835 O O . ASN A 1 100 ? -6.169 7.171 8.167 1.00 97.25 100 ASN A O 1
ATOM 839 N N . PHE A 1 101 ? -5.728 6.943 5.974 1.00 97.94 101 PHE A N 1
ATOM 840 C CA . PHE A 1 101 ? -6.614 5.796 5.774 1.00 97.94 101 PHE A CA 1
ATOM 841 C C . PHE A 1 101 ? -6.210 4.596 6.640 1.00 97.94 101 PHE A C 1
ATOM 843 O O . PHE A 1 101 ? -7.060 4.028 7.328 1.00 97.94 101 PHE A O 1
ATOM 850 N N . LEU A 1 102 ? -4.922 4.231 6.656 1.00 97.94 102 LEU A N 1
ATOM 851 C CA . LEU A 1 102 ? -4.423 3.147 7.502 1.00 97.94 102 LEU A CA 1
ATOM 852 C C . LEU A 1 102 ? -4.616 3.460 8.988 1.00 97.94 102 LEU A C 1
ATOM 854 O O . LEU A 1 102 ? -5.037 2.587 9.742 1.00 97.94 102 LEU A O 1
ATOM 858 N N . GLU A 1 103 ? -4.360 4.688 9.430 1.00 98.06 103 GLU A N 1
ATOM 859 C CA . GLU A 1 103 ? -4.540 5.070 10.834 1.00 98.06 103 GLU A CA 1
ATOM 860 C C . GLU A 1 103 ? -6.001 5.032 11.299 1.00 98.06 103 GLU A C 1
ATOM 862 O O . GLU A 1 103 ? -6.285 4.786 12.478 1.00 98.06 103 GLU A O 1
ATOM 867 N N . GLU A 1 104 ? -6.943 5.330 10.408 1.00 98.00 104 GLU A N 1
ATOM 868 C CA . GLU A 1 104 ? -8.375 5.264 10.697 1.00 98.00 104 GLU A CA 1
ATOM 869 C C . GLU A 1 104 ? -8.862 3.808 10.723 1.00 98.00 104 GLU A C 1
ATOM 871 O O . GLU A 1 104 ? -9.477 3.368 11.704 1.00 98.00 104 GLU A O 1
ATOM 876 N N . LEU A 1 105 ? -8.494 3.035 9.697 1.00 98.38 105 LEU A N 1
ATOM 877 C CA . LEU A 1 105 ? -8.844 1.624 9.560 1.00 98.38 105 LEU A CA 1
ATOM 878 C C . LEU A 1 105 ? -8.272 0.782 10.708 1.00 98.38 105 LEU A C 1
ATOM 880 O O . LEU A 1 105 ? -8.987 0.022 11.361 1.00 98.38 105 LEU A O 1
ATOM 884 N N . THR A 1 106 ? -6.976 0.932 10.977 1.00 97.75 106 THR A N 1
ATOM 885 C CA . THR A 1 106 ? -6.263 0.103 11.957 1.00 97.75 106 THR A CA 1
ATOM 886 C C . THR A 1 106 ? -6.410 0.622 13.384 1.00 97.75 106 THR A C 1
ATOM 888 O O . THR A 1 106 ? -6.378 -0.160 14.332 1.00 97.75 106 THR A O 1
ATOM 891 N N . GLY A 1 107 ? -6.611 1.933 13.561 1.00 97.31 107 GLY A N 1
ATOM 892 C CA . GLY A 1 107 ? -6.566 2.601 14.864 1.00 97.31 107 GLY A CA 1
ATOM 893 C C . GLY A 1 107 ? -5.150 2.872 15.390 1.00 97.31 107 GLY A C 1
ATOM 894 O O . GLY A 1 107 ? -5.018 3.455 16.466 1.00 97.31 107 GLY A O 1
ATOM 895 N N . ILE A 1 108 ? -4.102 2.485 14.657 1.00 97.75 108 ILE A N 1
ATOM 896 C CA . ILE A 1 108 ? -2.707 2.789 14.999 1.00 97.75 108 ILE A CA 1
ATOM 897 C C . ILE A 1 108 ? -2.438 4.246 14.620 1.00 97.75 108 ILE A C 1
ATOM 899 O O . ILE A 1 108 ? -2.760 4.663 13.513 1.00 97.75 108 ILE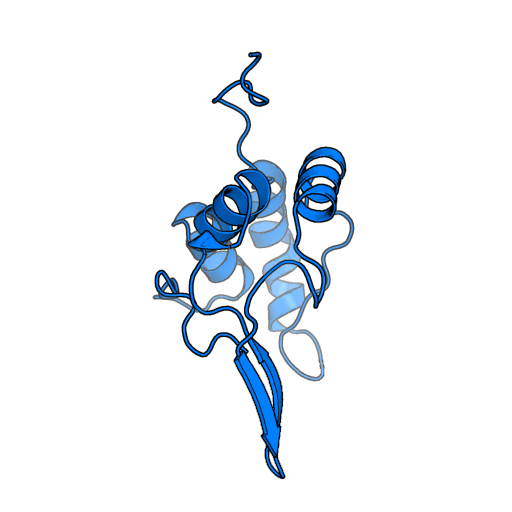 A O 1
ATOM 903 N N . LYS A 1 109 ? -1.883 5.034 15.542 1.00 97.25 109 LYS A N 1
ATOM 904 C CA . LYS A 1 109 ? -1.610 6.465 15.344 1.00 97.25 109 LYS A CA 1
ATOM 905 C C . LYS A 1 109 ? -0.117 6.727 15.219 1.00 97.25 109 LYS A C 1
ATOM 907 O O . LYS A 1 109 ? 0.679 6.036 15.849 1.00 97.25 109 LYS A O 1
ATOM 912 N N . GLY A 1 110 ? 0.238 7.762 14.465 1.00 96.06 110 GLY A N 1
ATOM 913 C CA . GLY A 1 110 ? 1.618 8.147 14.199 1.00 96.06 110 GLY A CA 1
ATOM 914 C C . GLY A 1 110 ? 2.326 7.204 13.228 1.00 96.06 110 GLY A C 1
ATOM 915 O O . GLY A 1 110 ? 3.518 6.958 13.401 1.00 96.06 110 GLY A O 1
ATOM 916 N N . LEU A 1 111 ? 1.609 6.645 12.247 1.00 96.44 111 LEU A N 1
ATOM 917 C CA . LEU A 1 111 ? 2.225 5.810 11.218 1.00 96.44 111 LEU A CA 1
ATOM 918 C C . LEU A 1 111 ? 3.204 6.649 10.388 1.00 96.44 111 LEU A C 1
ATOM 920 O O . LEU A 1 111 ? 2.875 7.730 9.898 1.00 96.44 111 LEU A O 1
ATOM 924 N N . LEU A 1 112 ? 4.422 6.134 10.235 1.00 94.00 112 LEU A N 1
ATOM 925 C CA . LEU A 1 112 ? 5.460 6.759 9.427 1.00 94.00 112 LEU A CA 1
ATOM 926 C C . LEU A 1 112 ? 5.471 6.119 8.035 1.00 94.00 112 LEU A C 1
ATOM 928 O O . LEU A 1 112 ? 5.483 4.888 7.953 1.00 94.00 112 LEU A O 1
ATOM 932 N N . PRO A 1 113 ? 5.476 6.915 6.951 1.00 92.88 113 PRO A N 1
ATOM 933 C CA . PRO A 1 113 ? 5.721 6.373 5.624 1.00 92.88 113 PRO A CA 1
ATOM 934 C C . PRO A 1 113 ? 7.164 5.865 5.515 1.00 92.88 113 PRO A C 1
ATOM 936 O O . PRO A 1 113 ? 8.047 6.306 6.257 1.00 92.88 113 PRO A O 1
ATOM 939 N N . ASP A 1 114 ? 7.407 4.992 4.543 1.00 90.25 114 ASP A N 1
ATOM 940 C CA . ASP A 1 114 ? 8.737 4.530 4.154 1.00 90.25 114 ASP A CA 1
ATOM 941 C C . ASP A 1 114 ? 9.136 5.148 2.800 1.00 90.25 114 ASP A C 1
ATOM 943 O O . ASP A 1 114 ? 8.950 4.539 1.744 1.00 90.25 114 ASP A O 1
ATOM 947 N N . PRO A 1 115 ? 9.677 6.380 2.791 1.00 85.31 115 PRO A N 1
ATOM 948 C CA . PRO A 1 115 ? 10.052 7.058 1.554 1.00 85.31 115 PRO A CA 1
ATOM 949 C C . PRO A 1 115 ? 11.303 6.470 0.885 1.00 85.31 115 PRO A C 1
ATOM 951 O O . PRO A 1 115 ? 11.602 6.848 -0.246 1.00 85.31 115 PRO A O 1
ATOM 954 N N . HIS A 1 116 ? 12.054 5.602 1.572 1.00 83.69 116 HIS A N 1
ATOM 955 C CA . HIS A 1 116 ? 13.309 5.051 1.057 1.00 83.69 116 HIS A CA 1
ATOM 956 C C . HIS A 1 116 ? 13.136 3.653 0.462 1.00 83.69 116 HIS A C 1
ATOM 958 O O . HIS A 1 116 ? 14.006 3.220 -0.288 1.00 83.69 116 HIS A O 1
ATOM 964 N N . PHE A 1 117 ? 12.026 2.965 0.761 1.00 80.56 117 PHE A N 1
ATOM 965 C CA . PHE A 1 117 ? 11.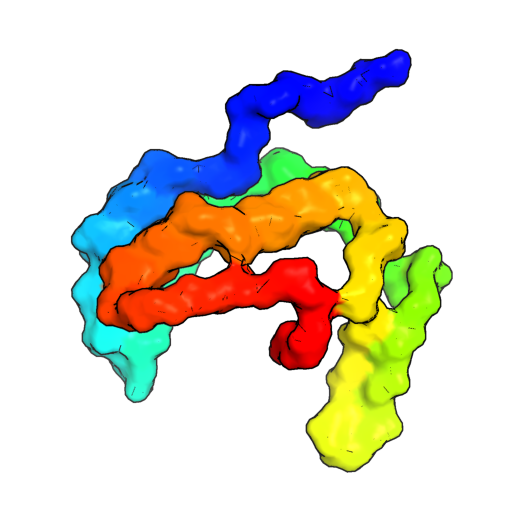739 1.610 0.279 1.00 80.56 117 PHE A CA 1
ATOM 966 C C . PHE A 1 117 ? 12.849 0.597 0.630 1.00 80.56 117 PHE A C 1
ATOM 968 O O . PHE A 1 117 ? 13.022 -0.429 -0.035 1.00 80.56 117 PHE A O 1
ATOM 975 N N . GLU A 1 118 ? 13.634 0.883 1.673 1.00 76.12 118 GLU A N 1
ATOM 976 C CA . GLU A 1 118 ? 14.768 0.064 2.087 1.00 76.12 118 GLU A CA 1
ATOM 977 C C . GLU A 1 118 ? 14.337 -0.967 3.122 1.00 76.12 118 GLU A C 1
ATOM 979 O O . GLU A 1 118 ? 13.737 -0.647 4.143 1.00 76.12 118 GLU A O 1
AT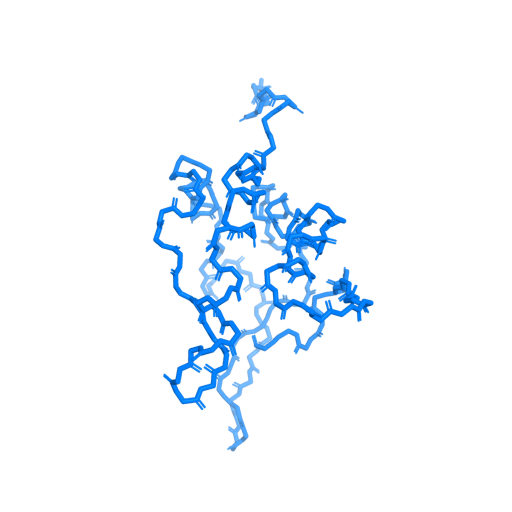OM 984 N N . GLY A 1 119 ? 14.674 -2.236 2.881 1.00 69.50 119 GLY A N 1
ATOM 985 C CA . GLY A 1 119 ? 14.318 -3.309 3.811 1.00 69.50 119 GLY A CA 1
ATOM 986 C C . GLY A 1 119 ? 12.816 -3.595 3.876 1.00 69.50 119 GLY A C 1
ATOM 987 O O . GLY A 1 119 ? 12.407 -4.406 4.705 1.00 69.50 119 GLY A O 1
ATOM 988 N N . GLY A 1 120 ? 12.017 -2.987 2.987 1.00 59.62 120 GLY A N 1
ATOM 989 C CA . GLY A 1 120 ? 10.631 -3.371 2.753 1.00 59.62 120 GLY A CA 1
ATOM 990 C C . GLY A 1 120 ? 10.555 -4.884 2.563 1.00 59.62 120 GLY A C 1
ATOM 991 O O . GLY A 1 120 ? 11.338 -5.446 1.784 1.00 59.62 120 GLY A O 1
ATOM 992 N N . GLY A 1 121 ? 9.696 -5.515 3.372 1.00 45.28 121 GLY A N 1
ATOM 993 C CA . GLY A 1 121 ? 9.525 -6.970 3.484 1.00 45.28 121 GLY A CA 1
ATOM 994 C C . GLY A 1 121 ? 9.617 -7.695 2.154 1.00 45.28 121 GLY A C 1
ATOM 995 O O . GLY A 1 121 ? 8.989 -7.237 1.180 1.00 45.28 121 GLY A O 1
#

pLDDT: mean 87.85, std 13.98, range [35.09, 98.38]

Radius of gyration: 16.86 Å; chains: 1; bounding box: 39×35×43 Å

Secondary structure (DSSP, 8-state):
---SS-TT--SS-HHHHHHHHHHHHHHHHH-SSSS----TT-S-HHHHHHHHHHSPPTTTS--EEEEETTEEEEE---GGGS-HHHHHHHHHHTSHHHHHHHHHHH---SPPP-TT--S--

Sequence (121 aa):
MELPFSANSNPLPLENMSRIASERAADYRNANPFPHIALDNFFDETMLSRVLDEFPNRKQIKWTEFDNYHEVKLSAQRDDNFGYATKWLMYHLNSSYFINFLEELTGIKGLLPDPHFEGGG